Protein AF-A0A6V7JGQ4-F1 (afdb_monomer_lite)

InterPro domains:
  IPR001609 Myosin head, motor domain-like [PF00063] (2-167)
  IPR001609 Myosin head, motor domain-like [PR00193] (75-103)
  IPR001609 Myosin head, motor domain-like [PR00193] (128-156)
  IPR001609 Myosin head, motor domain-like [PS51456] (1-168)
  IPR001609 Myosin head, motor domain-like [SM00242] (1-168)
  IPR027417 P-loop containing nucleoside triphosphate hydrolase [SSF52540] (2-167)
  IPR052409 Myosin-III family with kinase activity [PTHR46256] (1-168)

Organism: NCBI:txid1563983

Radius of gyration: 24.59 Å; chains: 1; bounding box: 50×50×71 Å

pLDDT: mean 88.48, std 9.16, range [58.16, 97.94]

Sequence (168 aa):
SNLLGVERTDLMEALTSNSVVTRGETITRNNTVAEACAARDAMAKGLYGRLFDWMVNQINCLLSFNRSPKYEPLAIGLLDIFGFENFPRNSFEQLCINIANEQIQYYFNQHIFTWEQQEYMAEGIPVDLVEYSDNRPVLDMLLSKPMGLLALLDEESRFPRANDHSLI

Structure (mmCIF, N/CA/C/O backbone):
data_AF-A0A6V7JGQ4-F1
#
_entry.id   AF-A0A6V7JGQ4-F1
#
loop_
_atom_site.group_PDB
_atom_site.id
_atom_site.type_symbol
_atom_site.label_atom_id
_atom_site.label_alt_id
_atom_site.label_comp_id
_atom_site.label_asym_id
_atom_site.label_entity_id
_atom_site.label_seq_id
_atom_site.pdbx_PDB_ins_code
_atom_site.Cartn_x
_atom_site.Cartn_y
_atom_site.Cartn_z
_atom_site.occupancy
_atom_site.B_iso_or_equiv
_atom_site.auth_seq_id
_atom_site.auth_comp_id
_atom_site.auth_asym_id
_atom_site.auth_atom_id
_atom_site.pdbx_PDB_model_num
ATOM 1 N N . SER A 1 1 ? -0.383 4.065 -27.058 1.00 83.19 1 SER A N 1
ATOM 2 C CA . SER A 1 1 ? -0.290 5.507 -27.351 1.00 83.19 1 SER A CA 1
ATOM 3 C C . SER A 1 1 ? -1.675 6.112 -27.531 1.00 83.19 1 SER A C 1
ATOM 5 O O . SER A 1 1 ? -2.099 6.829 -26.642 1.00 83.19 1 SER A O 1
ATOM 7 N N . ASN A 1 2 ? -2.435 5.742 -28.571 1.00 91.94 2 ASN A N 1
ATOM 8 C CA . ASN A 1 2 ? -3.703 6.407 -28.923 1.00 91.94 2 ASN A CA 1
ATOM 9 C C . ASN A 1 2 ? -4.751 6.428 -27.796 1.00 91.94 2 ASN A C 1
ATOM 11 O O . ASN A 1 2 ? -5.296 7.483 -27.507 1.00 91.94 2 ASN A O 1
ATOM 15 N N . LEU A 1 3 ? -4.995 5.295 -27.122 1.00 93.50 3 LEU A N 1
ATOM 16 C CA . LEU A 1 3 ? -5.950 5.232 -25.999 1.00 93.50 3 LEU A CA 1
ATOM 17 C C . LEU A 1 3 ? -5.524 6.074 -24.789 1.00 93.50 3 LEU A C 1
ATOM 19 O O . LEU A 1 3 ? -6.369 6.547 -24.043 1.00 93.50 3 LEU A O 1
ATOM 23 N N . LEU A 1 4 ? -4.216 6.246 -24.599 1.00 92.31 4 LEU A N 1
ATOM 24 C CA . LEU A 1 4 ? -3.656 7.050 -23.514 1.00 92.31 4 LEU A CA 1
ATOM 25 C C . LEU A 1 4 ? -3.526 8.529 -23.906 1.00 92.31 4 LEU A C 1
ATOM 27 O O . LEU A 1 4 ? -3.129 9.335 -23.075 1.00 92.31 4 LEU A O 1
ATOM 31 N N . GLY A 1 5 ? -3.811 8.883 -25.165 1.00 93.69 5 GLY A N 1
ATOM 32 C CA . GLY A 1 5 ? -3.635 10.241 -25.677 1.00 93.69 5 GLY A CA 1
ATOM 33 C C . GLY A 1 5 ? -2.179 10.720 -25.702 1.00 93.69 5 GLY A C 1
ATOM 34 O O . GLY A 1 5 ? -1.947 11.922 -25.681 1.00 93.69 5 GLY A O 1
ATOM 35 N N . VAL A 1 6 ? -1.206 9.802 -25.730 1.00 95.00 6 VAL A N 1
ATOM 36 C CA . VAL A 1 6 ? 0.233 10.127 -25.734 1.00 95.00 6 VAL A CA 1
ATOM 37 C C . VAL A 1 6 ? 0.879 9.815 -27.076 1.00 95.00 6 VAL A C 1
ATOM 39 O O . VAL A 1 6 ? 0.434 8.918 -27.801 1.00 95.00 6 VAL A O 1
ATOM 42 N N . GLU A 1 7 ? 1.961 10.528 -27.372 1.00 96.94 7 GLU A N 1
ATOM 43 C CA . GLU A 1 7 ? 2.794 10.310 -28.549 1.00 96.94 7 GLU A CA 1
ATOM 44 C C . GLU A 1 7 ? 3.468 8.918 -28.477 1.00 96.94 7 GLU A C 1
ATOM 46 O O . GLU A 1 7 ? 3.724 8.362 -27.403 1.00 96.94 7 GLU A O 1
ATOM 51 N N . ARG A 1 8 ? 3.627 8.261 -29.632 1.00 95.12 8 ARG A N 1
ATOM 52 C CA . ARG A 1 8 ? 4.077 6.866 -29.699 1.00 95.12 8 ARG A CA 1
ATOM 53 C C . ARG A 1 8 ? 5.577 6.733 -29.450 1.00 95.12 8 ARG A C 1
ATOM 55 O O . ARG A 1 8 ? 5.964 5.759 -28.806 1.00 95.12 8 ARG A O 1
ATOM 62 N N . THR A 1 9 ? 6.388 7.625 -30.003 1.00 95.00 9 THR A N 1
ATOM 63 C CA . THR A 1 9 ? 7.844 7.626 -29.834 1.00 95.00 9 THR A CA 1
ATOM 64 C C . THR A 1 9 ? 8.245 7.919 -28.390 1.00 95.00 9 THR A C 1
ATOM 66 O O . THR A 1 9 ? 8.988 7.119 -27.832 1.00 95.00 9 THR A O 1
ATOM 69 N N . ASP A 1 10 ? 7.630 8.902 -27.732 1.00 93.56 10 ASP A N 1
ATOM 70 C CA . ASP A 1 10 ? 7.846 9.229 -26.319 1.00 93.56 10 ASP A CA 1
ATOM 71 C C . ASP A 1 10 ? 7.521 8.032 -25.418 1.00 93.56 10 ASP A C 1
ATOM 73 O O . ASP A 1 10 ? 8.297 7.650 -24.543 1.00 93.56 10 ASP A O 1
ATOM 77 N N . LEU A 1 11 ? 6.373 7.385 -25.659 1.00 93.94 11 LEU A N 1
ATOM 78 C CA . LEU A 1 11 ? 5.973 6.197 -24.908 1.00 93.94 11 LEU A CA 1
ATOM 79 C C . LEU A 1 11 ? 6.937 5.026 -25.133 1.00 93.94 11 LEU A C 1
ATOM 81 O O . LEU A 1 11 ? 7.203 4.257 -24.212 1.00 93.94 11 LEU A O 1
ATOM 85 N N . MET A 1 12 ? 7.431 4.858 -26.359 1.00 94.06 12 MET A N 1
ATOM 86 C CA . MET A 1 12 ? 8.395 3.812 -26.676 1.00 94.06 12 MET A CA 1
ATOM 87 C C . MET A 1 12 ? 9.712 4.067 -25.943 1.00 94.06 12 MET A C 1
ATOM 89 O O . MET A 1 12 ? 10.164 3.185 -25.220 1.00 94.06 12 MET A O 1
ATOM 93 N N . GLU A 1 13 ? 10.276 5.270 -26.060 1.00 92.62 13 GLU A N 1
ATOM 94 C CA . GLU A 1 13 ? 11.518 5.651 -25.386 1.00 92.62 13 GLU A CA 1
ATOM 95 C C . GLU A 1 13 ? 11.409 5.499 -23.868 1.00 92.62 13 GLU A C 1
ATOM 97 O O . GLU A 1 13 ? 12.280 4.874 -23.261 1.00 92.62 13 GLU A O 1
ATOM 102 N N . ALA A 1 14 ? 10.309 5.958 -23.263 1.00 91.88 14 ALA A N 1
ATOM 103 C CA . ALA A 1 14 ? 10.073 5.840 -21.825 1.00 91.88 14 ALA A CA 1
ATOM 104 C C . ALA A 1 14 ? 10.016 4.382 -21.331 1.00 91.88 14 ALA A C 1
ATOM 106 O O . ALA A 1 14 ? 10.395 4.097 -20.196 1.00 91.88 14 ALA A O 1
ATOM 107 N N . LEU A 1 15 ? 9.540 3.447 -22.160 1.00 94.06 15 LEU A N 1
ATOM 108 C CA . LEU A 1 15 ? 9.451 2.029 -21.797 1.00 94.06 15 LEU A CA 1
ATOM 109 C C . LEU A 1 15 ? 10.746 1.261 -22.094 1.00 94.06 15 LEU A C 1
ATOM 111 O O . LEU A 1 15 ? 11.081 0.309 -21.385 1.00 94.06 15 LEU A O 1
ATOM 115 N N . THR A 1 16 ? 11.474 1.641 -23.145 1.00 95.00 16 THR A N 1
ATOM 116 C CA . THR A 1 16 ? 12.628 0.875 -23.640 1.00 95.00 16 THR A CA 1
ATOM 117 C C . THR A 1 16 ? 13.979 1.475 -23.286 1.00 95.00 16 THR A C 1
ATOM 119 O O . THR A 1 16 ? 14.998 0.859 -23.590 1.00 95.00 16 THR A O 1
ATOM 122 N N . SER A 1 17 ? 14.026 2.647 -22.660 1.00 92.19 17 SER A N 1
ATOM 123 C CA . SER A 1 17 ? 15.274 3.292 -22.261 1.00 92.19 17 SER A CA 1
ATOM 124 C C . SER A 1 17 ? 15.211 3.828 -20.835 1.00 92.19 17 SER A C 1
ATOM 126 O O . SER A 1 17 ? 14.140 4.039 -20.271 1.00 92.19 17 SER A O 1
ATOM 128 N N . ASN A 1 18 ? 16.383 4.013 -20.240 1.00 86.81 18 ASN A N 1
ATOM 129 C CA . ASN A 1 18 ? 16.556 4.646 -18.947 1.00 86.81 18 ASN A CA 1
ATOM 130 C C . ASN A 1 18 ? 17.704 5.653 -19.048 1.00 86.81 18 ASN A C 1
ATOM 132 O O . ASN A 1 18 ? 18.765 5.344 -19.600 1.00 86.81 18 ASN A O 1
ATOM 136 N N . SER A 1 19 ? 17.486 6.861 -18.539 1.00 85.12 19 SER A N 1
ATOM 137 C CA . SER A 1 19 ? 18.451 7.956 -18.579 1.00 85.12 19 SER A CA 1
ATOM 138 C C . SER A 1 19 ? 18.881 8.326 -17.167 1.00 85.12 19 SER A C 1
ATOM 140 O O . SER A 1 19 ? 18.051 8.716 -16.346 1.00 85.12 19 SER A O 1
ATOM 142 N N . VAL A 1 20 ? 20.181 8.256 -16.893 1.00 83.31 20 VAL A N 1
ATOM 143 C CA . VAL A 1 20 ? 20.756 8.667 -15.609 1.00 83.31 20 VAL A CA 1
ATOM 144 C C . VAL A 1 20 ? 21.587 9.922 -15.826 1.00 83.31 20 VAL A C 1
ATOM 146 O O . VAL A 1 20 ? 22.480 9.945 -16.671 1.00 83.31 20 VAL A O 1
ATOM 149 N N . VAL A 1 21 ? 21.309 10.963 -15.042 1.00 85.06 21 VAL A N 1
ATOM 150 C CA . VAL A 1 21 ? 22.109 12.192 -15.040 1.00 85.06 21 VAL A CA 1
ATOM 151 C C . VAL A 1 21 ? 23.206 12.049 -13.993 1.00 85.06 21 VAL A C 1
ATOM 153 O O . VAL A 1 21 ? 22.925 11.926 -12.803 1.00 85.06 21 VAL A O 1
ATOM 156 N N . THR A 1 22 ? 24.466 12.053 -14.418 1.00 81.75 22 THR A N 1
ATOM 157 C CA . THR A 1 22 ? 25.629 12.007 -13.521 1.00 81.75 22 THR A CA 1
ATOM 158 C C . THR A 1 22 ? 26.610 13.101 -13.911 1.00 81.75 22 THR A C 1
ATOM 160 O O . THR A 1 22 ? 27.036 13.176 -15.055 1.00 81.75 22 THR A O 1
ATOM 163 N N . ARG A 1 23 ? 26.984 13.964 -12.953 1.00 81.38 23 ARG A N 1
ATOM 164 C CA . ARG A 1 23 ? 27.971 15.052 -13.150 1.00 81.38 23 ARG A CA 1
ATOM 165 C C . ARG A 1 23 ? 27.670 15.984 -14.342 1.00 81.38 23 ARG A C 1
ATOM 167 O O . ARG A 1 23 ? 28.588 16.524 -14.945 1.00 81.38 23 ARG A O 1
ATOM 174 N N . GLY A 1 24 ? 26.390 16.198 -14.649 1.00 84.88 24 GLY A N 1
ATOM 175 C CA . GLY A 1 24 ? 25.949 17.064 -15.750 1.00 84.88 24 GLY A CA 1
ATOM 176 C C . GLY A 1 24 ? 25.855 16.372 -17.113 1.00 84.88 24 GLY A C 1
ATOM 177 O O . GLY A 1 24 ? 25.373 16.990 -18.056 1.00 84.88 24 GLY A O 1
ATOM 178 N N . GLU A 1 25 ? 26.245 15.099 -17.215 1.00 86.81 25 GLU A N 1
ATOM 179 C CA . GLU A 1 25 ? 26.068 14.284 -18.417 1.00 86.81 25 GLU A CA 1
ATOM 180 C C . GLU A 1 25 ? 24.835 13.385 -18.273 1.00 86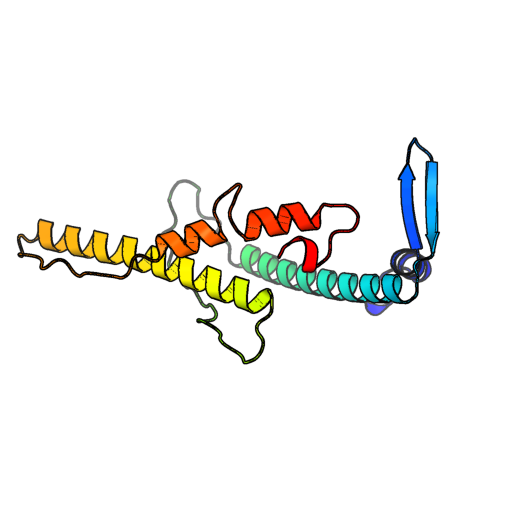.81 25 GLU A C 1
ATOM 182 O O . GLU A 1 25 ? 24.640 12.730 -17.243 1.00 86.81 25 GLU A O 1
ATOM 187 N N . THR A 1 26 ? 24.001 13.344 -19.315 1.00 86.50 26 THR A N 1
ATOM 188 C CA . THR A 1 26 ? 22.874 12.409 -19.413 1.00 86.50 26 THR A CA 1
ATOM 189 C C . THR A 1 26 ? 23.336 11.160 -20.145 1.00 86.50 26 THR A C 1
ATOM 191 O O . THR A 1 26 ? 23.629 11.203 -21.339 1.00 86.50 26 THR A O 1
ATOM 194 N N . ILE A 1 27 ? 23.386 10.038 -19.432 1.00 86.62 27 ILE A N 1
ATOM 195 C CA . ILE A 1 27 ? 23.712 8.736 -20.006 1.00 86.62 27 ILE A CA 1
ATOM 196 C C . ILE A 1 27 ? 22.404 7.988 -20.231 1.00 86.62 27 ILE A C 1
ATOM 198 O O . ILE A 1 27 ? 21.743 7.587 -19.272 1.00 86.62 27 ILE A O 1
ATOM 202 N N . THR A 1 28 ? 22.044 7.785 -21.497 1.00 87.56 28 THR A N 1
ATOM 203 C CA . THR A 1 28 ? 20.882 6.979 -21.886 1.00 87.56 28 THR A CA 1
ATOM 204 C C . THR A 1 28 ? 21.319 5.559 -22.215 1.00 87.56 28 THR A C 1
ATOM 206 O O . THR A 1 28 ? 22.227 5.340 -23.018 1.00 87.56 28 THR A O 1
ATOM 209 N N . ARG A 1 29 ? 20.657 4.580 -21.602 1.00 92.31 29 ARG A N 1
ATOM 210 C CA . ARG A 1 29 ? 20.867 3.152 -21.836 1.00 92.31 29 ARG A CA 1
ATOM 211 C C . ARG A 1 29 ? 19.548 2.503 -22.244 1.00 92.31 29 ARG A C 1
ATOM 213 O O . ARG A 1 29 ? 18.509 2.787 -21.659 1.00 92.31 29 ARG A O 1
ATOM 220 N N . ASN A 1 30 ? 19.605 1.577 -23.196 1.00 94.06 30 ASN A N 1
ATOM 221 C CA . ASN A 1 30 ? 18.453 0.746 -23.539 1.00 94.06 30 ASN A CA 1
ATOM 222 C C . ASN A 1 30 ? 18.209 -0.315 -22.458 1.00 94.06 30 ASN A C 1
ATOM 224 O O . ASN A 1 30 ? 19.140 -0.999 -22.017 1.00 94.06 30 ASN A O 1
ATOM 228 N N . ASN A 1 31 ? 16.947 -0.464 -22.072 1.00 93.19 31 ASN A N 1
ATOM 229 C CA . ASN A 1 31 ? 16.481 -1.488 -21.151 1.00 93.19 31 ASN A CA 1
ATOM 230 C C . ASN A 1 31 ? 16.636 -2.874 -21.788 1.00 93.19 31 ASN A C 1
ATOM 232 O O . ASN A 1 31 ? 16.436 -3.071 -22.989 1.00 93.19 31 ASN A O 1
ATOM 236 N N . THR A 1 32 ? 16.959 -3.864 -20.965 1.00 95.06 32 THR A N 1
ATOM 237 C CA . THR A 1 32 ? 16.777 -5.273 -21.315 1.00 95.06 32 THR A CA 1
ATOM 238 C C . THR A 1 32 ? 15.289 -5.581 -21.506 1.00 95.06 32 THR A C 1
ATOM 240 O O . THR A 1 32 ? 14.418 -4.841 -21.046 1.00 95.06 32 THR A O 1
ATOM 243 N N . VAL A 1 33 ? 14.970 -6.709 -22.149 1.00 95.06 33 VAL A N 1
ATOM 244 C CA . VAL A 1 33 ? 13.570 -7.136 -22.341 1.00 95.06 33 VAL A CA 1
ATOM 245 C C . VAL A 1 33 ? 12.833 -7.249 -21.001 1.00 95.06 33 VAL A C 1
ATOM 247 O O . VAL A 1 33 ? 11.700 -6.793 -20.887 1.00 95.06 33 VAL A O 1
ATOM 250 N N . ALA A 1 34 ? 13.491 -7.802 -19.976 1.00 95.00 34 ALA A N 1
ATOM 251 C CA . ALA A 1 34 ? 12.916 -7.937 -18.641 1.00 95.00 34 ALA A CA 1
ATOM 252 C C . ALA A 1 34 ? 12.631 -6.571 -17.989 1.00 95.00 34 ALA A C 1
ATOM 254 O O . ALA A 1 34 ? 11.528 -6.356 -17.491 1.00 95.00 34 ALA A O 1
ATOM 255 N N . GLU A 1 35 ? 13.582 -5.633 -18.050 1.00 94.19 35 GLU A N 1
ATOM 256 C CA . GLU A 1 35 ? 13.408 -4.264 -17.537 1.00 94.19 35 GLU A CA 1
ATOM 257 C C . GLU A 1 35 ? 12.280 -3.524 -18.276 1.00 94.19 35 GLU A C 1
ATOM 259 O O . GLU A 1 35 ? 11.450 -2.882 -17.640 1.00 94.19 35 GLU A O 1
ATOM 264 N N . ALA A 1 36 ? 12.187 -3.663 -19.603 1.00 95.44 36 ALA A N 1
ATOM 265 C CA . ALA A 1 36 ? 11.122 -3.045 -20.394 1.00 95.44 36 ALA A CA 1
ATOM 266 C C . ALA A 1 36 ? 9.732 -3.634 -20.076 1.00 95.44 36 ALA A C 1
ATOM 268 O O . ALA A 1 36 ? 8.744 -2.901 -20.000 1.00 95.44 36 ALA A O 1
ATOM 269 N N . CYS A 1 37 ? 9.636 -4.950 -19.846 1.00 96.06 37 CYS A N 1
ATOM 270 C CA . CYS A 1 37 ? 8.400 -5.581 -19.376 1.00 96.06 37 CYS A CA 1
ATOM 271 C C . CYS A 1 37 ? 8.003 -5.079 -17.982 1.00 96.06 37 CYS A C 1
ATOM 273 O O . CYS A 1 37 ? 6.843 -4.723 -17.778 1.00 96.06 37 CYS A O 1
ATOM 275 N N . ALA A 1 38 ? 8.958 -4.990 -17.053 1.00 94.25 38 ALA A N 1
ATOM 276 C CA . ALA A 1 38 ? 8.714 -4.454 -15.718 1.00 94.25 38 ALA A CA 1
ATOM 277 C C . ALA A 1 38 ? 8.260 -2.985 -15.769 1.00 94.25 38 ALA A C 1
ATOM 279 O O . ALA A 1 38 ? 7.295 -2.625 -15.099 1.00 94.25 38 ALA A O 1
ATOM 280 N N . ALA A 1 39 ? 8.884 -2.156 -16.614 1.00 94.75 39 ALA A N 1
ATOM 281 C CA . ALA A 1 39 ? 8.489 -0.764 -16.828 1.00 94.75 39 ALA A CA 1
ATOM 282 C C . ALA A 1 39 ? 7.057 -0.649 -17.374 1.00 94.75 39 ALA A C 1
ATOM 284 O O . ALA A 1 39 ? 6.270 0.155 -16.875 1.00 94.75 39 ALA A O 1
ATOM 285 N N . ARG A 1 40 ? 6.681 -1.491 -18.348 1.00 95.94 40 ARG A N 1
ATOM 286 C CA . ARG A 1 40 ? 5.307 -1.565 -18.873 1.00 95.94 40 ARG A CA 1
ATOM 287 C C . ARG A 1 40 ? 4.307 -1.917 -17.774 1.00 95.94 40 ARG A C 1
ATOM 289 O O . ARG A 1 40 ? 3.275 -1.257 -17.656 1.00 95.94 40 ARG A O 1
ATOM 296 N N . ASP A 1 41 ? 4.594 -2.948 -16.986 1.00 96.50 41 ASP A N 1
ATOM 297 C CA . ASP A 1 41 ? 3.681 -3.423 -15.944 1.00 96.50 41 ASP A CA 1
ATOM 298 C C . ASP A 1 41 ? 3.562 -2.401 -14.805 1.00 96.50 41 ASP A C 1
ATOM 300 O O . ASP A 1 41 ? 2.461 -2.140 -14.319 1.00 96.50 41 ASP A O 1
ATOM 304 N N . ALA A 1 42 ? 4.669 -1.754 -14.430 1.00 95.44 42 ALA A N 1
ATOM 305 C CA . ALA A 1 42 ? 4.685 -0.654 -13.472 1.00 95.44 42 ALA A CA 1
ATOM 306 C C . ALA A 1 42 ? 3.889 0.557 -13.980 1.00 95.44 42 ALA A C 1
ATOM 308 O O . ALA A 1 42 ? 3.081 1.112 -13.237 1.00 95.44 42 ALA A O 1
ATOM 309 N N . MET A 1 43 ? 4.051 0.932 -15.253 1.00 95.25 43 MET A N 1
ATOM 310 C CA . MET A 1 43 ? 3.273 2.001 -15.881 1.00 95.25 43 MET A CA 1
ATOM 311 C C . MET A 1 43 ? 1.776 1.677 -15.864 1.00 95.25 43 MET A C 1
ATOM 313 O O . MET A 1 43 ? 0.976 2.531 -15.490 1.00 95.25 43 MET A O 1
ATOM 317 N N . ALA A 1 44 ? 1.384 0.452 -16.228 1.00 96.50 44 ALA A N 1
ATOM 318 C CA . ALA A 1 44 ? -0.016 0.033 -16.225 1.00 96.50 44 ALA A CA 1
ATOM 319 C C . ALA A 1 44 ? -0.631 0.096 -14.816 1.00 96.50 44 ALA A C 1
ATOM 321 O O . ALA A 1 44 ? -1.704 0.676 -14.639 1.00 96.50 44 ALA A O 1
ATOM 322 N N . LYS A 1 45 ? 0.077 -0.428 -13.805 1.00 96.94 45 LYS A N 1
ATOM 323 C CA . LYS A 1 45 ? -0.334 -0.346 -12.394 1.00 96.94 45 LYS A CA 1
ATOM 324 C C . LYS A 1 45 ? -0.445 1.106 -11.921 1.00 96.94 45 LYS A C 1
ATOM 326 O O . LYS A 1 45 ? -1.446 1.477 -11.314 1.00 96.94 45 LYS A O 1
ATOM 331 N N . GLY A 1 46 ? 0.544 1.940 -12.246 1.00 96.75 46 GLY A N 1
ATOM 332 C CA . GLY A 1 46 ? 0.570 3.353 -11.870 1.00 96.75 46 GLY A CA 1
ATOM 333 C C . GLY A 1 46 ? -0.542 4.175 -12.525 1.00 96.75 46 GLY A C 1
ATOM 334 O O . GLY A 1 46 ? -1.155 5.010 -11.864 1.00 96.75 46 GLY A O 1
ATOM 335 N N . LEU A 1 47 ? -0.847 3.921 -13.801 1.00 96.75 47 LEU A N 1
ATOM 336 C CA . LEU A 1 47 ? -1.970 4.551 -14.498 1.00 96.75 47 LEU A CA 1
ATOM 337 C C . LEU A 1 47 ? -3.307 4.181 -13.859 1.00 96.75 47 LEU A C 1
ATOM 339 O O . LEU A 1 47 ? -4.122 5.065 -13.608 1.00 96.75 47 LEU A O 1
ATOM 343 N N . TYR A 1 48 ? -3.520 2.893 -13.582 1.00 97.50 48 TYR A N 1
ATOM 344 C CA . TYR A 1 48 ? -4.747 2.429 -12.943 1.00 97.50 48 TYR A CA 1
ATOM 345 C C . TYR A 1 48 ? -4.918 3.041 -11.548 1.00 97.50 48 TYR A C 1
ATOM 347 O O . TYR A 1 48 ? -5.979 3.588 -11.255 1.00 97.50 48 TYR A O 1
ATOM 355 N N . GLY A 1 49 ? -3.861 3.028 -10.726 1.00 97.38 49 GLY A N 1
ATOM 356 C CA . GLY A 1 49 ? -3.874 3.653 -9.401 1.00 97.38 49 GLY A CA 1
ATOM 357 C C . GLY A 1 49 ? -4.224 5.141 -9.467 1.00 97.38 49 GLY A C 1
ATOM 358 O O . GLY A 1 49 ? -5.155 5.585 -8.805 1.00 97.38 49 GLY A O 1
ATOM 359 N N . ARG A 1 50 ? -3.578 5.901 -10.362 1.00 97.38 50 ARG A N 1
ATOM 360 C CA . ARG A 1 50 ? -3.868 7.334 -10.545 1.00 97.38 50 ARG A CA 1
ATOM 361 C C . ARG A 1 50 ? -5.287 7.609 -11.033 1.00 97.38 50 ARG A C 1
ATOM 363 O O . ARG A 1 50 ? -5.879 8.605 -10.626 1.00 97.38 50 ARG A O 1
ATOM 370 N N . LEU A 1 51 ? -5.821 6.768 -11.918 1.00 97.31 51 LEU A N 1
ATOM 371 C CA . LEU A 1 51 ? -7.203 6.890 -12.377 1.00 97.31 51 LEU A CA 1
ATOM 372 C C . LEU A 1 51 ? -8.180 6.646 -11.223 1.00 97.31 51 LEU A C 1
ATOM 374 O O . LEU A 1 51 ? -9.138 7.401 -11.066 1.00 97.31 51 LEU A O 1
ATOM 378 N N . PHE A 1 52 ? -7.926 5.619 -10.412 1.00 97.75 52 PHE A N 1
ATOM 379 C CA . PHE A 1 52 ? -8.724 5.320 -9.229 1.00 97.75 52 PHE A CA 1
ATOM 380 C C . PHE A 1 52 ? -8.700 6.477 -8.222 1.00 97.75 52 PHE A C 1
ATOM 382 O O . PHE A 1 52 ? -9.761 6.979 -7.853 1.00 97.75 52 PHE A O 1
ATOM 389 N N . ASP A 1 53 ? -7.513 6.982 -7.877 1.00 97.12 53 ASP A N 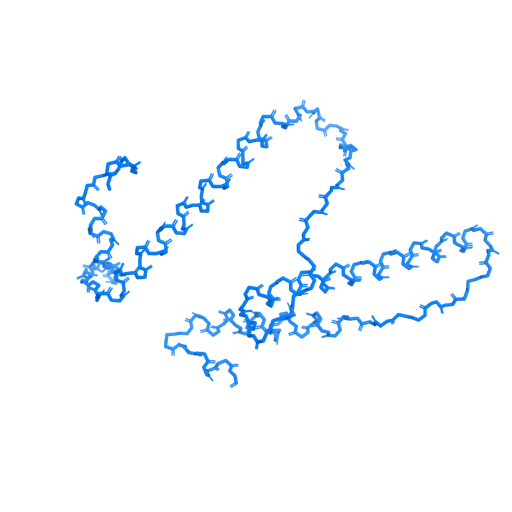1
ATOM 390 C CA . ASP A 1 53 ? -7.357 8.145 -6.995 1.00 97.12 53 ASP A CA 1
ATOM 391 C C . ASP A 1 53 ? -8.074 9.379 -7.552 1.00 97.12 53 ASP A C 1
ATOM 393 O O . ASP A 1 53 ? -8.719 10.126 -6.816 1.00 97.12 53 ASP A O 1
ATOM 397 N N . TRP A 1 54 ? -7.992 9.606 -8.868 1.00 97.69 54 TRP A N 1
ATOM 398 C CA . TRP A 1 54 ? -8.704 10.701 -9.519 1.00 97.69 54 TRP A CA 1
ATOM 399 C C . TRP A 1 54 ? -10.219 10.559 -9.357 1.00 97.69 54 TRP A C 1
ATOM 401 O O . TRP A 1 54 ? -10.867 11.535 -8.983 1.00 97.69 54 TRP A O 1
ATOM 411 N N . MET A 1 55 ? -10.783 9.364 -9.567 1.00 97.94 55 MET A N 1
ATOM 412 C CA . MET A 1 55 ? -12.215 9.120 -9.359 1.00 97.94 55 MET A CA 1
ATOM 413 C C . MET A 1 55 ? -12.630 9.391 -7.910 1.00 97.94 55 MET A C 1
ATOM 415 O O . MET A 1 55 ? -13.599 10.116 -7.686 1.00 97.94 55 MET A O 1
ATOM 419 N N . VAL A 1 56 ? -11.877 8.875 -6.933 1.00 96.69 56 VAL A N 1
ATOM 420 C CA . VAL A 1 56 ? -12.126 9.121 -5.502 1.00 96.69 56 VAL A CA 1
ATOM 421 C C . VAL A 1 56 ? -12.092 10.619 -5.197 1.00 96.69 56 VAL A C 1
ATOM 423 O O . VAL A 1 56 ? -13.001 11.141 -4.556 1.00 96.69 56 VAL A O 1
ATOM 426 N N . ASN A 1 57 ? -11.099 11.342 -5.717 1.00 96.06 57 ASN A N 1
ATOM 427 C CA . ASN A 1 57 ? -10.992 12.787 -5.529 1.00 96.06 57 ASN A CA 1
ATOM 428 C C . ASN A 1 57 ? -12.158 13.552 -6.165 1.00 96.06 57 ASN A C 1
ATOM 430 O O . ASN A 1 57 ? -12.672 14.478 -5.543 1.00 96.06 57 ASN A O 1
ATOM 434 N N . GLN A 1 58 ? -12.616 13.167 -7.362 1.00 96.50 58 GLN A N 1
ATOM 435 C CA . GLN A 1 58 ? -13.795 13.787 -7.978 1.00 96.50 58 GLN A CA 1
ATOM 436 C C . GLN A 1 58 ? -15.046 13.584 -7.119 1.00 96.50 58 GLN A C 1
ATOM 438 O O . GLN A 1 58 ? -15.777 14.542 -6.867 1.00 96.50 58 GLN A O 1
ATOM 443 N N . ILE A 1 59 ? -15.268 12.362 -6.626 1.00 95.38 59 ILE A N 1
ATOM 444 C CA . ILE A 1 59 ? -16.386 12.055 -5.725 1.00 95.38 59 ILE A CA 1
ATOM 445 C C . ILE A 1 59 ? -16.280 12.898 -4.447 1.00 95.38 59 ILE A C 1
ATOM 447 O O . ILE A 1 59 ? -17.248 13.553 -4.065 1.00 95.38 59 ILE A O 1
ATOM 451 N N . ASN A 1 60 ? -15.097 12.957 -3.830 1.00 92.44 60 ASN A N 1
ATOM 452 C CA . ASN A 1 60 ? -14.856 13.746 -2.623 1.00 92.44 60 ASN A CA 1
ATOM 453 C C . ASN A 1 60 ? -15.108 15.242 -2.846 1.00 92.44 60 ASN A C 1
ATOM 455 O O . ASN A 1 60 ? -15.754 15.873 -2.016 1.00 92.44 60 ASN A O 1
ATOM 459 N N . CYS A 1 61 ? -14.657 15.816 -3.965 1.00 91.12 61 CYS A N 1
ATOM 460 C CA . CYS A 1 61 ? -14.926 17.216 -4.295 1.00 91.12 61 CYS A CA 1
ATOM 461 C C . CYS A 1 61 ? -16.430 17.491 -4.435 1.00 91.12 61 CYS A C 1
ATOM 463 O O . CYS A 1 61 ? -16.914 18.492 -3.910 1.00 91.12 61 CYS A O 1
ATOM 465 N N . LEU A 1 62 ? -17.175 16.600 -5.095 1.00 91.94 62 LEU A N 1
ATOM 466 C CA . LEU A 1 62 ? -18.621 16.747 -5.291 1.00 91.94 62 LEU A CA 1
ATOM 467 C C . LEU A 1 62 ? -19.429 16.570 -3.999 1.00 91.94 62 LEU A C 1
ATOM 469 O O . LEU A 1 62 ? -20.458 17.221 -3.832 1.00 91.94 62 LEU A O 1
ATOM 473 N N . LEU A 1 63 ? -18.975 15.697 -3.097 1.00 89.31 63 LEU A N 1
ATOM 474 C CA . LEU A 1 63 ? -19.630 15.430 -1.814 1.00 89.31 63 LEU A CA 1
ATOM 475 C C . LEU A 1 63 ? -19.152 16.351 -0.686 1.00 89.31 63 LEU A C 1
ATOM 477 O O . LEU A 1 63 ? -19.782 16.396 0.372 1.00 89.31 63 LEU A O 1
ATOM 481 N N . SER A 1 64 ? -18.049 17.081 -0.881 1.00 82.06 64 SER A N 1
ATOM 482 C CA . SER A 1 64 ? -17.529 17.994 0.132 1.00 82.06 64 SER A CA 1
ATOM 483 C C . SER A 1 64 ? -18.554 19.090 0.428 1.00 82.06 64 SER A C 1
ATOM 485 O O . SER A 1 64 ? -18.941 19.887 -0.427 1.00 82.06 64 SER A O 1
ATOM 487 N N . PHE A 1 65 ? -19.030 19.131 1.671 1.00 71.44 65 PHE A N 1
ATOM 488 C CA . PHE A 1 65 ? -19.905 20.205 2.113 1.00 71.44 65 PHE A CA 1
ATOM 489 C C . PHE A 1 65 ? -19.048 21.432 2.428 1.00 71.44 65 PHE A C 1
ATOM 491 O O . PHE A 1 65 ? -18.257 21.408 3.369 1.00 71.44 65 PHE A O 1
ATOM 498 N N . ASN A 1 66 ? -19.258 22.532 1.700 1.00 66.12 66 ASN A N 1
ATOM 499 C CA . ASN A 1 66 ? -18.720 23.856 2.034 1.00 66.12 66 ASN A CA 1
ATOM 500 C C . ASN A 1 66 ? -19.379 24.398 3.319 1.00 66.12 66 ASN A C 1
ATOM 502 O O . ASN A 1 66 ? -20.171 25.342 3.278 1.00 66.12 66 ASN A O 1
ATOM 506 N N . ARG A 1 67 ? -19.119 23.775 4.474 1.00 61.78 67 ARG A N 1
ATOM 507 C CA . ARG A 1 67 ? -19.562 24.300 5.769 1.00 61.78 67 ARG A CA 1
ATOM 508 C C . ARG A 1 67 ? -18.559 25.327 6.280 1.00 61.78 67 ARG A C 1
ATOM 510 O O . ARG A 1 67 ? -17.354 25.200 6.097 1.00 61.78 67 ARG A O 1
ATOM 517 N N . SER A 1 68 ? -19.096 26.364 6.918 1.00 64.69 68 SER A N 1
ATOM 518 C CA . SER A 1 68 ? -18.320 27.415 7.576 1.00 64.69 68 SER A CA 1
ATOM 519 C C . SER A 1 68 ? -17.289 26.803 8.541 1.00 64.69 68 SER A C 1
ATOM 521 O O . SER A 1 68 ? -17.668 25.918 9.311 1.00 64.69 68 SER A O 1
ATOM 523 N N . PRO A 1 69 ? -16.035 27.296 8.583 1.00 64.12 69 PRO A N 1
ATOM 524 C CA . PRO A 1 69 ? -14.939 26.752 9.400 1.00 64.12 69 PRO A CA 1
ATOM 525 C C . PRO A 1 69 ? -15.146 26.874 10.924 1.00 64.12 69 PRO A C 1
ATOM 527 O O . PRO A 1 69 ? -14.223 26.650 11.697 1.00 64.12 69 PRO A O 1
ATOM 530 N N . LYS A 1 70 ? -16.341 27.276 11.376 1.00 65.25 70 LYS A N 1
ATOM 531 C CA . LYS A 1 70 ? -16.660 27.550 12.783 1.00 65.25 70 LYS A CA 1
ATOM 532 C C . LYS A 1 70 ? -17.210 26.350 13.560 1.00 65.25 70 LYS A C 1
ATOM 534 O O . LYS A 1 70 ? -17.457 26.502 14.750 1.00 65.25 70 LYS A O 1
ATOM 539 N N . TYR A 1 71 ? -17.410 25.196 12.925 1.00 62.28 71 TYR A N 1
ATOM 540 C CA . TYR A 1 71 ? -17.927 24.000 13.593 1.00 62.28 71 TYR A CA 1
ATOM 541 C C . TYR A 1 71 ? -17.142 22.762 13.178 1.00 62.28 71 TYR A C 1
ATOM 543 O O . TYR A 1 71 ? -16.952 22.530 11.983 1.00 62.28 71 TYR A O 1
ATOM 551 N N . GLU A 1 72 ? -16.745 21.949 14.158 1.00 68.69 72 GLU A N 1
ATOM 552 C CA . GLU A 1 72 ? -16.340 20.574 13.886 1.00 68.69 72 GLU A CA 1
ATOM 553 C C . GLU A 1 72 ? -17.542 19.827 13.292 1.00 68.69 72 GLU A C 1
ATOM 555 O O . GLU A 1 72 ? -18.633 19.837 13.877 1.00 68.69 72 GLU A O 1
ATOM 560 N N . PRO A 1 73 ? -17.405 19.234 12.098 1.00 68.88 73 PRO A N 1
ATOM 561 C CA . PRO A 1 73 ? -18.491 18.477 11.512 1.00 68.88 73 PRO A CA 1
ATOM 562 C C . PRO A 1 73 ? -18.714 17.207 12.337 1.00 68.88 73 PRO A C 1
ATOM 564 O O . PRO A 1 73 ? -17.819 16.377 12.462 1.00 68.88 73 PRO A O 1
ATOM 567 N N . LEU A 1 74 ? -19.933 17.031 12.856 1.00 80.44 74 LEU A N 1
ATOM 568 C CA . LEU A 1 74 ? -20.388 15.716 13.305 1.00 80.44 74 LEU A CA 1
ATOM 569 C C . LEU A 1 74 ? -20.281 14.754 12.115 1.00 80.44 74 LEU A C 1
ATOM 571 O O . LEU A 1 74 ? -20.869 15.013 11.060 1.00 80.44 74 LEU A O 1
ATOM 575 N N . ALA A 1 75 ? -19.522 13.674 12.279 1.00 83.00 75 ALA A N 1
ATOM 576 C CA . ALA A 1 75 ? -19.243 12.706 11.228 1.00 83.00 75 ALA A CA 1
ATOM 577 C C . ALA A 1 75 ? -19.531 11.284 11.715 1.00 83.00 75 ALA A C 1
ATOM 579 O O . ALA A 1 75 ? -19.293 10.951 12.873 1.00 83.00 75 ALA A O 1
ATOM 580 N N . ILE A 1 76 ? -20.030 10.449 10.805 1.00 89.31 76 ILE A N 1
ATOM 581 C CA . ILE A 1 76 ? -20.169 9.007 11.008 1.00 89.31 76 ILE A CA 1
ATOM 582 C C . ILE A 1 76 ? -19.124 8.345 10.114 1.00 89.31 76 ILE A C 1
ATOM 584 O O . ILE A 1 76 ? -19.160 8.512 8.895 1.00 89.31 76 ILE A O 1
ATOM 588 N N . GLY A 1 77 ? -18.182 7.633 10.728 1.00 89.69 77 GLY A N 1
ATOM 589 C CA . GLY A 1 77 ? -17.181 6.843 10.018 1.00 89.69 77 GLY A CA 1
ATOM 590 C C . GLY A 1 77 ? -17.703 5.440 9.734 1.00 89.69 77 GLY A C 1
ATOM 591 O O . GLY A 1 77 ? -18.247 4.791 10.625 1.00 89.69 77 GLY A O 1
ATOM 592 N N . LEU A 1 78 ? -17.520 4.970 8.503 1.00 93.38 78 LEU A N 1
ATOM 593 C CA . LEU A 1 78 ? -17.732 3.578 8.118 1.00 93.38 78 LEU A CA 1
ATOM 594 C C . LEU A 1 78 ? -16.396 3.026 7.625 1.00 93.38 78 LEU A C 1
ATOM 596 O O . LEU A 1 78 ? -15.726 3.675 6.821 1.00 93.38 78 LEU A O 1
ATOM 600 N N . LEU A 1 79 ? -16.016 1.850 8.117 1.00 92.19 79 LEU A N 1
ATOM 601 C CA . LEU A 1 79 ? -14.790 1.164 7.730 1.00 92.19 79 LEU A CA 1
ATOM 602 C C . LEU A 1 79 ? -15.159 -0.189 7.122 1.00 92.19 79 LEU A C 1
ATOM 604 O O . LEU A 1 79 ? -15.711 -1.041 7.811 1.00 92.19 79 LEU A O 1
ATOM 608 N N . ASP A 1 80 ? -14.857 -0.356 5.837 1.00 94.88 80 ASP A N 1
ATOM 609 C CA . ASP A 1 80 ? -14.990 -1.613 5.101 1.00 94.88 80 ASP A CA 1
ATOM 610 C C . ASP A 1 80 ? -13.588 -2.072 4.695 1.00 94.88 80 ASP A C 1
ATOM 612 O O . ASP A 1 80 ? -12.906 -1.401 3.917 1.00 94.88 80 ASP A O 1
ATOM 616 N N . ILE A 1 81 ? -13.116 -3.154 5.309 1.00 93.25 81 ILE A N 1
ATOM 617 C CA . ILE A 1 81 ? -11.757 -3.675 5.147 1.00 93.25 81 ILE A CA 1
ATOM 618 C C . ILE A 1 81 ? -11.778 -5.201 5.054 1.00 93.25 81 ILE A C 1
ATOM 620 O O . ILE A 1 81 ? -12.702 -5.861 5.529 1.00 93.25 81 ILE A O 1
ATOM 624 N N . PHE A 1 82 ? -10.713 -5.773 4.492 1.00 90.88 82 PHE A N 1
ATOM 625 C CA . PHE A 1 82 ? -10.483 -7.215 4.534 1.00 90.88 82 PHE A CA 1
ATOM 626 C C . PHE A 1 82 ? -10.185 -7.681 5.965 1.00 90.88 82 PHE A C 1
ATOM 628 O O . PHE A 1 82 ? -9.428 -7.025 6.680 1.00 90.88 82 PHE A O 1
ATOM 635 N N . GLY A 1 83 ? -10.732 -8.835 6.356 1.00 93.56 83 GLY A N 1
ATOM 636 C CA . GLY A 1 83 ? -10.340 -9.532 7.585 1.00 93.56 83 GLY A CA 1
ATOM 637 C C . GLY A 1 83 ? -8.989 -10.244 7.450 1.00 93.56 83 GLY A C 1
ATOM 638 O O . GLY A 1 83 ? -8.342 -10.167 6.406 1.00 93.56 83 GLY A O 1
ATOM 639 N N . PHE A 1 84 ? -8.572 -10.965 8.495 1.00 96.12 84 PHE A N 1
ATOM 640 C CA . PHE A 1 84 ? -7.343 -11.763 8.454 1.00 96.12 84 PHE A CA 1
ATOM 641 C C . PHE A 1 84 ? -7.356 -12.793 7.314 1.00 96.12 84 PHE A C 1
ATOM 643 O O . PHE A 1 84 ? -8.322 -13.539 7.139 1.00 96.12 84 PHE A O 1
ATOM 650 N N . GLU A 1 85 ? -6.241 -12.883 6.590 1.00 96.62 85 GLU A N 1
ATOM 651 C CA . GLU A 1 85 ? -6.031 -13.826 5.495 1.00 96.62 85 GLU A CA 1
ATOM 652 C C . GLU A 1 85 ? -4.944 -14.849 5.843 1.00 96.62 85 GLU A C 1
ATOM 654 O O . GLU A 1 85 ? -3.878 -14.512 6.366 1.00 96.62 85 GLU A O 1
ATOM 659 N N . ASN A 1 86 ? -5.203 -16.118 5.520 1.00 96.12 86 ASN A N 1
ATOM 660 C CA . ASN A 1 86 ? -4.238 -17.200 5.682 1.00 96.12 86 ASN A CA 1
ATOM 661 C C . ASN A 1 86 ? -4.379 -18.234 4.558 1.00 96.12 86 ASN A C 1
ATOM 663 O O . ASN A 1 86 ? -5.245 -19.112 4.598 1.00 96.12 86 ASN A O 1
ATOM 667 N N . PHE A 1 87 ? -3.507 -18.133 3.560 1.00 95.50 87 PHE A N 1
ATOM 668 C CA . PHE A 1 87 ? -3.430 -19.055 2.432 1.00 95.50 87 PHE A CA 1
ATOM 669 C C . PHE A 1 87 ? -2.212 -19.986 2.546 1.00 95.50 87 PHE A C 1
ATOM 671 O O . PHE A 1 87 ? -1.267 -19.682 3.275 1.00 95.50 87 PHE A O 1
ATOM 678 N N . PRO A 1 88 ? -2.156 -21.090 1.769 1.00 97.50 88 PRO A N 1
ATOM 679 C CA . PRO A 1 88 ? -0.972 -21.956 1.717 1.00 97.50 88 PRO A CA 1
ATOM 680 C C . PRO A 1 88 ? 0.327 -21.225 1.340 1.00 97.50 88 PRO A C 1
ATOM 682 O O . PRO A 1 88 ? 1.414 -21.669 1.700 1.00 97.50 88 PRO A O 1
ATOM 685 N N . ARG A 1 89 ? 0.220 -20.111 0.605 1.00 95.06 89 ARG A N 1
ATOM 686 C CA . ARG A 1 89 ? 1.319 -19.185 0.321 1.00 95.06 89 ARG A CA 1
ATOM 687 C C . ARG A 1 89 ? 0.803 -17.756 0.457 1.00 95.06 89 ARG A C 1
ATOM 689 O O . ARG A 1 89 ? -0.033 -17.344 -0.339 1.00 95.06 89 ARG A O 1
ATOM 696 N N . ASN A 1 90 ? 1.330 -17.026 1.434 1.00 94.25 90 ASN A N 1
ATOM 697 C CA . ASN A 1 90 ? 1.029 -15.615 1.670 1.00 94.25 90 ASN A CA 1
ATOM 698 C C . ASN A 1 90 ? 2.163 -14.754 1.101 1.00 94.25 90 ASN A C 1
ATOM 700 O O . ASN A 1 90 ? 3.336 -15.101 1.266 1.00 94.25 90 ASN A O 1
ATOM 704 N N . SER A 1 91 ? 1.828 -13.663 0.416 1.00 95.25 91 SER A N 1
ATOM 705 C CA . SER A 1 91 ? 2.799 -12.679 -0.072 1.00 95.25 91 SER A CA 1
ATOM 706 C C . SER A 1 91 ? 2.787 -11.414 0.792 1.00 95.25 91 SER A C 1
ATOM 708 O O . SER A 1 91 ? 2.160 -11.369 1.854 1.00 95.25 91 SER A O 1
ATOM 710 N N . PHE A 1 92 ? 3.527 -10.388 0.368 1.00 93.88 92 PHE A N 1
ATOM 711 C CA . PHE A 1 92 ? 3.607 -9.113 1.081 1.00 93.88 92 PHE A CA 1
ATOM 712 C C . PHE A 1 92 ? 2.226 -8.464 1.266 1.00 93.88 92 PHE A C 1
ATOM 714 O O . PHE A 1 92 ? 1.954 -7.861 2.299 1.00 93.88 92 PHE A O 1
ATOM 721 N N . GLU A 1 93 ? 1.323 -8.657 0.309 1.00 94.81 93 GLU A N 1
ATOM 722 C CA . GLU A 1 93 ? -0.050 -8.166 0.359 1.00 94.81 93 GLU A CA 1
ATOM 723 C C . GLU A 1 93 ? -0.816 -8.720 1.570 1.00 94.81 93 GLU A C 1
ATOM 725 O O . GLU A 1 93 ? -1.391 -7.942 2.330 1.00 94.81 93 GLU A O 1
ATOM 730 N N . GLN A 1 94 ? -0.762 -10.036 1.813 1.00 97.38 94 GLN A N 1
ATOM 731 C CA . GLN A 1 94 ? -1.375 -10.648 3.001 1.00 97.38 94 GLN A CA 1
ATOM 732 C C . GLN A 1 94 ? -0.740 -10.144 4.297 1.00 97.38 94 GLN A C 1
ATOM 734 O O . GLN A 1 94 ? -1.444 -9.935 5.283 1.00 97.38 94 GLN A O 1
ATOM 739 N N . LEU A 1 95 ? 0.581 -9.923 4.311 1.00 96.00 95 LEU A N 1
ATOM 740 C CA . LEU A 1 95 ? 1.253 -9.340 5.472 1.00 96.00 95 LEU A CA 1
ATOM 741 C C . LEU A 1 95 ? 0.694 -7.941 5.780 1.00 96.00 95 LEU A C 1
ATOM 743 O O . LEU A 1 95 ? 0.363 -7.666 6.930 1.00 96.00 95 LEU A O 1
ATOM 747 N N . CYS A 1 96 ? 0.527 -7.081 4.770 1.00 96.62 96 CYS A N 1
ATOM 748 C CA . CYS A 1 96 ? -0.082 -5.760 4.943 1.00 96.62 96 CYS A CA 1
ATOM 749 C C . CYS A 1 96 ? -1.532 -5.839 5.443 1.00 96.62 96 CYS A C 1
ATOM 751 O O . CYS A 1 96 ? -1.903 -5.085 6.344 1.00 96.62 96 CYS A O 1
ATOM 753 N N . ILE A 1 97 ? -2.335 -6.757 4.894 1.00 96.62 97 ILE A N 1
ATOM 754 C CA . ILE A 1 97 ? -3.726 -6.978 5.319 1.00 96.62 97 ILE A CA 1
ATOM 755 C C . ILE A 1 97 ? -3.777 -7.407 6.791 1.00 96.62 97 ILE A C 1
ATOM 757 O O . ILE A 1 97 ? -4.524 -6.833 7.585 1.00 96.62 97 ILE A O 1
ATOM 761 N N . ASN A 1 98 ? -2.953 -8.377 7.183 1.00 96.81 98 ASN A N 1
ATOM 762 C CA . ASN A 1 98 ? -2.934 -8.893 8.548 1.00 96.81 98 ASN A CA 1
ATOM 763 C C . ASN A 1 98 ? -2.392 -7.859 9.548 1.00 96.81 98 ASN A C 1
ATOM 765 O O . ASN A 1 98 ? -2.947 -7.733 10.634 1.00 96.81 98 ASN A O 1
ATOM 769 N N . ILE A 1 99 ? -1.389 -7.054 9.175 1.00 96.50 99 ILE A N 1
ATOM 770 C CA . ILE A 1 99 ? -0.907 -5.926 9.996 1.00 96.50 99 ILE A CA 1
ATOM 771 C C . ILE A 1 99 ? -2.020 -4.903 10.245 1.00 96.50 99 ILE A C 1
ATOM 773 O O . ILE A 1 99 ? -2.182 -4.435 11.371 1.00 96.50 99 ILE A O 1
ATOM 777 N N . ALA A 1 100 ? -2.793 -4.550 9.212 1.00 96.00 100 ALA A N 1
ATOM 778 C CA . ALA A 1 100 ? -3.903 -3.612 9.361 1.00 96.00 100 ALA A CA 1
ATOM 779 C C . ALA A 1 100 ? -4.969 -4.151 10.330 1.00 96.00 100 ALA A C 1
ATOM 781 O O . ALA A 1 100 ? -5.436 -3.414 11.200 1.00 96.00 100 ALA A O 1
ATOM 782 N N . ASN A 1 101 ? -5.296 -5.442 10.230 1.00 95.75 101 ASN A N 1
ATOM 783 C CA . ASN A 1 101 ? -6.206 -6.103 11.165 1.00 95.75 101 ASN A CA 1
ATOM 784 C C . ASN A 1 101 ? -5.655 -6.120 12.597 1.00 95.75 101 ASN A C 1
ATOM 786 O O . ASN A 1 101 ? -6.384 -5.801 13.533 1.00 95.75 101 ASN A O 1
ATOM 790 N N . GLU A 1 102 ? -4.365 -6.400 12.777 1.00 95.31 102 GLU A N 1
ATOM 791 C CA . GLU A 1 102 ? -3.717 -6.392 14.091 1.00 95.31 102 GLU A CA 1
ATOM 792 C C . GLU A 1 102 ? -3.766 -4.998 14.744 1.00 95.31 102 GLU A C 1
ATOM 794 O O . GLU A 1 102 ? -4.053 -4.858 15.935 1.00 95.31 102 GLU A O 1
ATOM 799 N N . GLN A 1 103 ? -3.559 -3.939 13.953 1.00 93.75 103 GLN A N 1
ATOM 800 C CA . GLN A 1 103 ? -3.651 -2.553 14.416 1.00 93.75 103 GLN A CA 1
ATOM 801 C C . GLN A 1 103 ? -5.073 -2.205 14.880 1.00 93.75 103 GLN A C 1
ATOM 803 O O . GLN A 1 103 ? -5.247 -1.518 15.890 1.00 93.75 103 GLN A O 1
ATOM 808 N N . ILE A 1 104 ? -6.089 -2.690 14.162 1.00 92.94 104 ILE A N 1
ATOM 809 C CA . ILE A 1 104 ? -7.500 -2.499 14.516 1.00 92.94 104 ILE A CA 1
ATOM 810 C C . ILE A 1 104 ? -7.856 -3.298 15.765 1.00 92.94 104 ILE A C 1
ATOM 812 O O . ILE A 1 104 ? -8.522 -2.763 16.648 1.00 92.94 104 ILE A O 1
ATOM 816 N N . GLN A 1 105 ? -7.368 -4.533 15.889 1.00 91.56 105 GLN A N 1
ATOM 817 C CA . GLN A 1 105 ? -7.555 -5.341 17.091 1.00 91.56 105 GLN A CA 1
ATOM 818 C C . GLN A 1 105 ? -6.927 -4.664 18.315 1.00 91.56 105 GLN A C 1
ATOM 820 O O . GLN A 1 105 ? -7.551 -4.605 19.373 1.00 91.56 105 GLN A O 1
ATOM 825 N N . TYR A 1 106 ? -5.729 -4.090 18.165 1.00 91.38 106 TYR A N 1
ATOM 826 C CA . TYR A 1 106 ? -5.088 -3.320 19.230 1.00 91.38 106 TYR A CA 1
ATOM 827 C C . TYR A 1 106 ? -5.917 -2.092 19.611 1.00 91.38 106 TYR A C 1
ATOM 829 O O . TYR A 1 106 ? -6.169 -1.861 20.792 1.00 91.38 106 TYR A O 1
ATOM 837 N N . TYR A 1 107 ? -6.388 -1.328 18.618 1.00 89.12 107 TYR A N 1
ATOM 838 C CA . TYR A 1 107 ? -7.263 -0.179 18.848 1.00 89.12 107 TYR A CA 1
ATOM 839 C C . TYR A 1 107 ? -8.545 -0.586 19.588 1.00 89.12 107 TYR A C 1
ATOM 841 O O . TYR A 1 107 ? -8.909 0.060 20.568 1.00 89.12 107 TYR A O 1
ATOM 849 N N . PHE A 1 108 ? -9.194 -1.674 19.166 1.00 87.38 108 PHE A N 1
ATOM 850 C CA . PHE A 1 108 ? -10.407 -2.198 19.792 1.00 87.38 108 PHE A CA 1
ATOM 851 C C . PHE A 1 108 ? -10.163 -2.584 21.252 1.00 87.38 108 PHE A C 1
ATOM 853 O O . PHE A 1 108 ? -10.876 -2.102 22.131 1.00 87.38 108 PHE A O 1
ATOM 860 N N . ASN A 1 109 ? -9.119 -3.378 21.515 1.00 84.06 109 ASN A N 1
ATOM 861 C CA . ASN A 1 109 ? -8.758 -3.792 22.868 1.00 84.06 109 ASN A CA 1
ATOM 862 C C . ASN A 1 109 ? -8.469 -2.569 23.754 1.00 84.06 109 ASN A C 1
ATOM 864 O O . ASN A 1 109 ? -8.991 -2.454 24.855 1.00 84.06 109 ASN A O 1
ATOM 868 N N . GLN A 1 110 ? -7.688 -1.599 23.282 1.00 80.88 110 GLN A N 1
ATOM 869 C CA . GLN A 1 110 ? -7.375 -0.424 24.097 1.00 80.88 110 GLN A CA 1
ATOM 870 C C . GLN A 1 110 ? -8.609 0.450 24.354 1.00 80.88 110 GLN A C 1
ATOM 872 O O . GLN A 1 110 ? -8.857 0.835 25.494 1.00 80.88 110 GLN A O 1
ATOM 877 N N . HIS A 1 111 ? -9.394 0.771 23.325 1.00 80.44 111 HIS A N 1
ATOM 878 C CA . HIS A 1 111 ? -10.466 1.759 23.446 1.00 80.44 111 HIS A CA 1
ATOM 879 C C . HIS A 1 111 ? -11.728 1.213 24.097 1.00 80.44 111 HIS A C 1
ATOM 881 O O . HIS A 1 111 ? -12.258 1.860 24.998 1.00 80.44 111 HIS A O 1
ATOM 887 N N . ILE A 1 112 ? -12.203 0.042 23.671 1.00 77.81 112 ILE A N 1
ATOM 888 C CA . ILE A 1 112 ? -13.461 -0.500 24.188 1.00 77.81 112 ILE A CA 1
ATOM 889 C 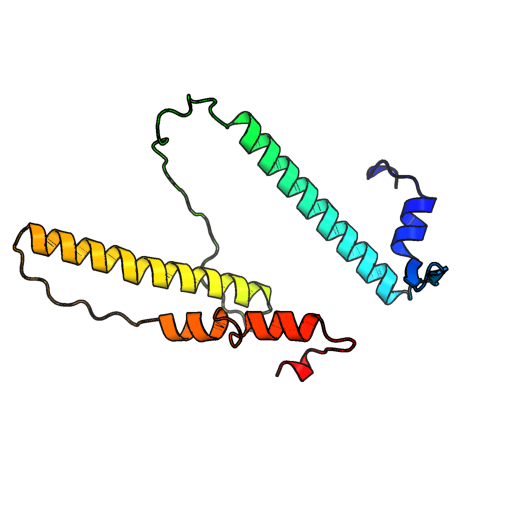C . ILE A 1 112 ? -13.310 -0.867 25.659 1.00 77.81 112 ILE A C 1
ATOM 891 O O . ILE A 1 112 ? -14.131 -0.432 26.458 1.00 77.81 112 ILE A O 1
ATOM 895 N N . PHE A 1 113 ? -12.229 -1.550 26.050 1.00 76.38 113 PHE A N 1
ATOM 896 C CA . PHE A 1 113 ? -12.037 -1.911 27.458 1.00 76.38 113 PHE A CA 1
ATOM 897 C C . PHE A 1 113 ? -11.799 -0.690 28.347 1.00 76.38 113 PHE A C 1
ATOM 899 O O . PHE A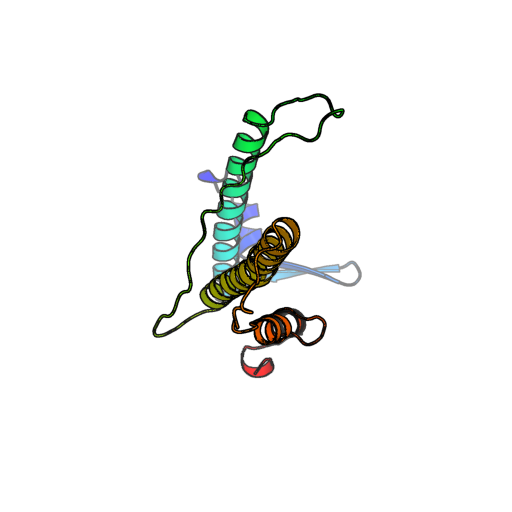 1 113 ? -12.302 -0.644 29.468 1.00 76.38 113 PHE A O 1
ATOM 906 N N . THR A 1 114 ? -11.073 0.321 27.858 1.00 75.88 114 THR A N 1
ATOM 907 C CA . THR A 1 114 ? -10.885 1.567 28.615 1.00 75.88 114 THR A CA 1
ATOM 908 C C . THR A 1 114 ? -12.214 2.295 28.817 1.00 75.88 114 THR A C 1
ATOM 910 O O . THR A 1 114 ? -12.500 2.722 29.933 1.00 75.88 114 THR A O 1
ATOM 913 N N . TRP A 1 115 ? -13.035 2.432 27.771 1.00 75.44 115 TRP A N 1
ATOM 914 C CA . TRP A 1 115 ? -14.342 3.088 27.879 1.00 75.44 115 TRP A CA 1
ATOM 915 C C . TRP A 1 115 ? -15.317 2.305 28.749 1.00 75.44 115 TRP A C 1
ATOM 917 O O . TRP A 1 115 ? -15.984 2.896 29.591 1.00 75.44 115 TRP A O 1
ATOM 927 N N . GLU A 1 116 ? -15.361 0.986 28.599 1.00 78.31 116 GLU A N 1
ATOM 928 C CA . GLU A 1 116 ? -16.230 0.127 29.393 1.00 78.31 116 GLU A CA 1
ATOM 929 C C . GLU A 1 116 ? -15.881 0.217 30.889 1.00 78.31 116 GLU A C 1
ATOM 931 O O . GLU A 1 116 ? -16.762 0.440 31.717 1.00 78.31 116 GLU A O 1
ATOM 936 N N . GLN A 1 117 ? -14.592 0.171 31.247 1.00 77.38 117 GLN A N 1
ATOM 937 C CA . GLN A 1 117 ? -14.159 0.374 32.635 1.00 77.38 117 GLN A CA 1
ATOM 938 C C . GLN A 1 117 ? -14.515 1.766 33.171 1.00 77.38 117 GLN A C 1
ATOM 940 O O . GLN A 1 117 ? -14.930 1.882 34.324 1.00 77.38 117 GLN A O 1
ATOM 945 N N . GLN A 1 118 ? -14.361 2.818 32.359 1.00 82.94 118 GLN A N 1
ATOM 946 C CA . GLN A 1 118 ? -14.712 4.186 32.757 1.00 82.94 118 GLN A CA 1
ATOM 947 C C . GLN A 1 118 ? -16.207 4.330 33.055 1.00 82.94 118 GLN A C 1
ATOM 949 O O . GLN A 1 118 ? -16.559 4.961 34.052 1.00 82.94 118 GLN A O 1
ATOM 954 N N . GLU A 1 119 ? -17.068 3.722 32.238 1.00 83.75 119 GLU A N 1
ATOM 955 C CA . GLU A 1 119 ? -18.520 3.782 32.418 1.00 83.75 119 GLU A CA 1
ATOM 956 C C . GLU A 1 119 ? -18.955 3.039 33.684 1.00 83.75 119 GLU A C 1
ATOM 958 O O . GLU A 1 119 ? -19.634 3.604 34.541 1.00 83.75 119 GLU A O 1
ATOM 963 N N . TYR A 1 120 ? -18.477 1.809 33.881 1.00 83.81 120 TYR A N 1
ATOM 964 C CA . TYR A 1 120 ? -18.793 1.056 35.094 1.00 83.81 120 TYR A CA 1
ATOM 965 C C . TYR A 1 120 ? -18.298 1.756 36.371 1.00 83.81 120 TYR A C 1
ATOM 967 O O . TYR A 1 120 ? -19.002 1.764 37.384 1.00 83.81 120 TYR A O 1
ATOM 975 N N . MET A 1 121 ? -17.110 2.379 36.334 1.00 84.56 121 MET A N 1
ATOM 976 C CA . MET A 1 121 ? -16.613 3.198 37.446 1.00 84.56 121 MET A CA 1
ATOM 977 C C . MET A 1 121 ? -17.513 4.410 37.713 1.00 84.56 121 MET A C 1
ATOM 979 O O . MET A 1 121 ? -17.742 4.743 38.878 1.00 84.56 121 MET A O 1
ATOM 983 N N . ALA A 1 122 ? -18.029 5.061 36.667 1.00 89.12 122 ALA A N 1
ATOM 984 C CA . ALA A 1 122 ? -18.944 6.192 36.796 1.00 89.12 122 ALA A CA 1
ATOM 985 C C . ALA A 1 122 ? -20.299 5.782 37.400 1.00 89.12 122 ALA A C 1
ATOM 987 O O . ALA A 1 122 ? -20.867 6.534 38.193 1.00 89.12 122 ALA A O 1
ATOM 988 N N . GLU A 1 123 ? -20.783 4.579 37.087 1.00 90.69 123 GLU A N 1
ATOM 989 C CA . GLU A 1 123 ? -22.030 4.025 37.630 1.00 90.69 123 GLU A CA 1
ATOM 990 C C . GLU A 1 123 ? -21.862 3.339 39.001 1.00 90.69 123 GLU A C 1
ATOM 992 O O . GLU A 1 123 ? -22.847 2.962 39.639 1.00 90.69 123 GLU A O 1
ATOM 997 N N . GLY A 1 124 ? -20.626 3.198 39.496 1.00 86.62 124 GLY A N 1
ATOM 998 C CA . GLY A 1 124 ? -20.330 2.543 40.775 1.00 86.62 124 GLY A CA 1
ATOM 999 C C . GLY A 1 124 ? -20.556 1.028 40.756 1.00 86.62 124 GLY A C 1
ATOM 1000 O O . GLY A 1 124 ? -20.772 0.422 41.808 1.00 86.62 124 GLY A O 1
ATOM 1001 N N . ILE A 1 125 ? -20.523 0.420 39.570 1.00 85.69 125 ILE A N 1
ATOM 1002 C CA . ILE A 1 125 ? -20.699 -1.017 39.375 1.00 85.69 125 ILE A CA 1
ATOM 1003 C C . ILE A 1 125 ? -19.326 -1.698 39.513 1.00 85.69 125 ILE A C 1
ATOM 1005 O O . ILE A 1 125 ? -18.365 -1.271 38.872 1.00 85.69 125 ILE A O 1
ATOM 1009 N N . PRO A 1 126 ? -19.190 -2.746 40.346 1.00 78.19 126 PRO A N 1
ATOM 1010 C CA . PRO A 1 126 ? -17.945 -3.499 40.441 1.00 78.19 126 PRO A CA 1
ATOM 1011 C C . PRO A 1 126 ? -17.632 -4.185 39.104 1.00 78.19 126 PRO A C 1
ATOM 1013 O O . PRO A 1 126 ? -18.459 -4.924 38.575 1.00 78.19 126 PRO A O 1
ATOM 1016 N N . VAL A 1 127 ? -16.431 -3.933 38.577 1.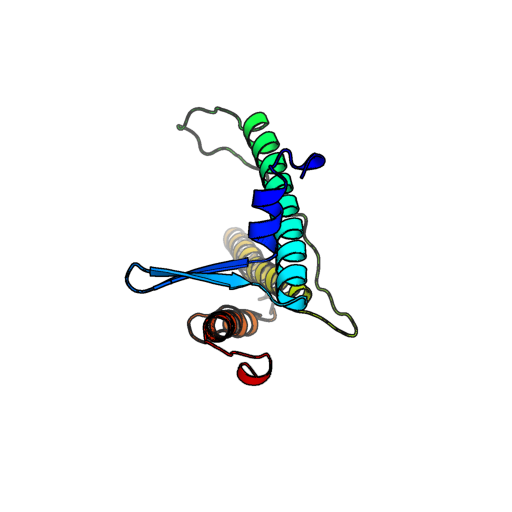00 72.56 127 VAL A N 1
ATOM 1017 C CA . VAL A 1 127 ? -15.940 -4.501 37.314 1.00 72.56 127 VAL A CA 1
ATOM 1018 C C . VAL A 1 127 ? -14.989 -5.644 37.602 1.00 72.56 127 VAL A C 1
ATOM 1020 O O . VAL A 1 127 ? -13.969 -5.448 38.266 1.00 72.56 127 VAL A O 1
ATOM 1023 N N . ASP A 1 128 ? -15.278 -6.808 37.034 1.00 72.25 128 ASP A N 1
ATOM 1024 C CA . ASP A 1 128 ? -14.282 -7.861 36.896 1.00 72.25 128 ASP A CA 1
ATOM 1025 C C . ASP A 1 128 ? -13.346 -7.504 35.732 1.00 72.25 128 ASP A C 1
ATOM 1027 O O . ASP A 1 128 ? -13.792 -7.202 34.624 1.00 72.25 128 ASP A O 1
ATOM 1031 N N . LEU A 1 129 ? -12.034 -7.507 35.980 1.00 68.69 129 LEU A N 1
ATOM 1032 C CA . LEU A 1 129 ? -11.034 -7.248 34.943 1.00 68.69 129 LEU A CA 1
ATOM 1033 C C . LEU A 1 129 ? -11.130 -8.324 33.855 1.00 68.69 129 LEU A C 1
ATOM 1035 O O . LEU A 1 129 ? -10.820 -9.491 34.093 1.00 68.69 129 LEU A O 1
ATOM 1039 N N . VAL A 1 130 ? -11.533 -7.922 32.650 1.00 68.38 130 VAL A N 1
ATOM 1040 C CA . VAL A 1 130 ? -11.475 -8.789 31.473 1.00 68.38 130 VAL A CA 1
ATOM 1041 C C . VAL A 1 130 ? -10.018 -8.885 31.028 1.00 68.38 130 VAL A C 1
ATOM 1043 O O . VAL A 1 130 ? -9.439 -7.911 30.543 1.00 68.38 130 VAL A O 1
ATOM 1046 N N . GLU A 1 131 ? -9.410 -10.057 31.202 1.00 69.12 131 GLU A N 1
ATOM 1047 C CA . GLU A 1 131 ? -8.097 -10.345 30.630 1.00 69.12 131 GLU A CA 1
ATOM 1048 C C . GLU A 1 131 ? -8.220 -10.489 29.110 1.00 69.12 131 GLU A C 1
ATOM 1050 O O . GLU A 1 131 ? -8.994 -11.302 28.603 1.00 69.12 131 GLU A O 1
ATOM 1055 N N . TYR A 1 132 ? -7.432 -9.709 28.373 1.00 72.69 132 TYR A N 1
ATOM 1056 C CA . TYR A 1 132 ? -7.297 -9.839 26.928 1.00 72.69 132 TYR A CA 1
ATOM 1057 C C . TYR A 1 132 ? -5.837 -10.076 26.553 1.00 72.69 132 TYR A C 1
ATOM 1059 O O . TYR A 1 132 ? -4.908 -9.708 27.273 1.00 72.69 132 TYR A O 1
ATOM 1067 N N . SER A 1 133 ? -5.631 -10.704 25.398 1.00 80.00 133 SER A N 1
ATOM 1068 C CA . SER A 1 133 ? -4.294 -10.888 24.848 1.00 80.00 133 SER A CA 1
ATOM 1069 C C . SER A 1 133 ? -3.782 -9.567 24.285 1.00 80.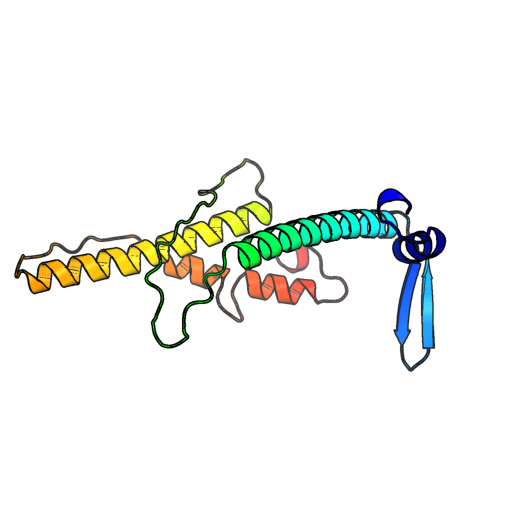00 133 SER A C 1
ATOM 1071 O O . SER A 1 133 ? -4.334 -9.040 23.318 1.00 80.00 133 SER A O 1
ATOM 1073 N N . ASP A 1 134 ? -2.727 -9.034 24.897 1.00 85.81 134 ASP A N 1
ATOM 1074 C CA . ASP A 1 134 ? -2.033 -7.863 24.379 1.00 85.81 134 ASP A CA 1
ATOM 1075 C C . ASP A 1 134 ? -1.248 -8.233 23.117 1.00 85.81 134 ASP A C 1
ATOM 1077 O O . ASP A 1 134 ? -0.295 -9.015 23.149 1.00 85.81 134 ASP A O 1
ATOM 1081 N N . ASN A 1 135 ? -1.662 -7.660 21.994 1.00 91.88 135 ASN A N 1
ATOM 1082 C CA . ASN A 1 135 ? -1.009 -7.826 20.706 1.00 91.88 135 ASN A CA 1
ATOM 1083 C C . ASN A 1 135 ? 0.025 -6.730 20.402 1.00 91.88 135 ASN A C 1
ATOM 1085 O O . ASN A 1 135 ? 0.657 -6.751 19.341 1.00 91.88 135 ASN A O 1
ATOM 1089 N N . ARG A 1 136 ? 0.262 -5.799 21.337 1.00 91.69 136 ARG A N 1
ATOM 1090 C CA . ARG A 1 136 ? 1.284 -4.758 21.210 1.00 91.69 136 ARG A CA 1
ATOM 1091 C C . ARG A 1 136 ? 2.670 -5.296 20.835 1.00 91.69 136 ARG A C 1
ATOM 1093 O O . ARG A 1 136 ? 3.272 -4.702 19.941 1.00 91.69 136 ARG A O 1
ATOM 1100 N N . PRO A 1 137 ? 3.174 -6.411 21.404 1.00 94.56 137 PRO A N 1
ATOM 1101 C CA . PRO A 1 137 ? 4.492 -6.926 21.032 1.00 94.56 137 PRO A CA 1
ATOM 1102 C C . PRO A 1 137 ? 4.604 -7.304 19.547 1.00 94.56 137 PRO A C 1
ATOM 1104 O O . PRO A 1 137 ? 5.654 -7.101 18.938 1.00 94.56 137 PRO A O 1
ATOM 1107 N N . VAL A 1 138 ? 3.523 -7.815 18.945 1.00 94.69 138 VAL A N 1
ATOM 1108 C CA . VAL A 1 138 ? 3.479 -8.164 17.514 1.00 94.69 138 VAL A CA 1
ATOM 1109 C C . VAL A 1 138 ? 3.521 -6.899 16.660 1.00 94.69 138 VAL A C 1
ATOM 1111 O O . VAL A 1 138 ? 4.302 -6.820 15.711 1.00 94.69 138 VAL A O 1
ATOM 1114 N N . LEU A 1 139 ? 2.738 -5.881 17.024 1.00 95.38 139 LEU A N 1
ATOM 1115 C CA . LEU A 1 139 ? 2.770 -4.587 16.342 1.00 95.38 139 LEU A CA 1
ATOM 1116 C C . LEU A 1 139 ? 4.132 -3.909 16.466 1.00 95.38 139 LEU A C 1
ATOM 1118 O O . LEU A 1 139 ? 4.640 -3.390 15.476 1.00 95.38 139 LEU A O 1
ATOM 1122 N N . ASP A 1 140 ? 4.752 -3.949 17.644 1.00 95.06 140 ASP A N 1
ATOM 1123 C CA . ASP A 1 140 ? 6.071 -3.364 17.848 1.00 95.06 140 ASP A CA 1
ATOM 1124 C C . ASP A 1 140 ? 7.130 -4.095 17.010 1.00 95.06 140 ASP A C 1
ATOM 1126 O O . ASP A 1 140 ? 7.951 -3.435 16.374 1.00 95.06 140 ASP A O 1
ATOM 1130 N N . MET A 1 141 ? 7.080 -5.426 16.918 1.00 95.75 141 MET A N 1
ATOM 1131 C CA . MET A 1 141 ? 7.962 -6.197 16.034 1.00 95.75 141 MET A CA 1
ATOM 1132 C C . MET A 1 141 ? 7.793 -5.810 14.553 1.00 95.75 141 MET A C 1
ATOM 1134 O O . MET A 1 141 ? 8.773 -5.761 13.810 1.00 95.75 141 MET A O 1
ATOM 1138 N N . LEU A 1 142 ? 6.568 -5.536 14.097 1.00 96.38 142 LEU A N 1
ATOM 1139 C CA . LEU A 1 142 ? 6.283 -5.270 12.681 1.00 96.38 142 LEU A CA 1
ATOM 1140 C C . LEU A 1 142 ? 6.508 -3.802 12.287 1.00 96.38 142 LEU A C 1
ATOM 1142 O O . LEU A 1 142 ? 7.052 -3.531 11.214 1.00 96.38 142 LEU A O 1
ATOM 1146 N N . LEU A 1 143 ? 6.104 -2.862 13.146 1.00 95.88 143 LEU A N 1
ATOM 1147 C CA . LEU A 1 143 ? 5.945 -1.441 12.819 1.00 95.88 143 LEU A CA 1
ATOM 1148 C C . LEU A 1 143 ? 6.930 -0.504 13.527 1.00 95.88 143 LEU A C 1
ATOM 1150 O O . LEU A 1 143 ? 7.040 0.658 13.121 1.00 95.88 143 LEU A O 1
ATOM 1154 N N . SER A 1 144 ? 7.630 -0.952 14.578 1.00 94.56 144 SER A N 1
ATOM 1155 C CA . SER A 1 144 ? 8.539 -0.064 15.314 1.00 94.56 144 SER A CA 1
ATOM 1156 C C . SER A 1 144 ? 9.640 0.486 14.421 1.00 94.56 144 SER A C 1
ATOM 1158 O O . SER A 1 144 ? 10.151 -0.182 13.527 1.00 94.56 144 SER A O 1
ATOM 1160 N N . LYS A 1 145 ? 10.082 1.708 14.710 1.00 90.75 145 LYS A N 1
ATOM 1161 C CA . LYS A 1 145 ? 11.288 2.277 14.104 1.00 90.75 145 LYS A CA 1
ATOM 1162 C C . LYS A 1 145 ? 12.392 2.382 15.160 1.00 90.75 145 LYS A C 1
ATOM 1164 O O . LYS A 1 145 ? 12.087 2.760 16.289 1.00 90.75 145 LYS A O 1
ATOM 1169 N N . PRO A 1 146 ? 13.660 2.086 14.822 1.00 89.62 146 PRO A N 1
ATOM 1170 C CA . PRO A 1 146 ? 14.152 1.683 13.498 1.00 89.62 146 PRO A CA 1
ATOM 1171 C C . PRO A 1 146 ? 14.138 0.163 13.245 1.00 89.62 146 PRO A C 1
ATOM 1173 O O . PRO A 1 146 ? 14.388 -0.248 12.124 1.00 89.62 146 PRO A O 1
ATOM 1176 N N . MET A 1 147 ? 13.860 -0.664 14.259 1.00 89.81 147 MET A N 1
ATOM 1177 C CA . MET A 1 147 ? 14.131 -2.115 14.219 1.00 89.81 147 MET A CA 1
ATOM 1178 C C . MET A 1 147 ? 12.937 -3.003 13.830 1.00 89.81 147 MET A C 1
ATOM 1180 O O . MET A 1 147 ? 13.050 -4.224 13.886 1.00 89.81 147 MET A O 1
ATOM 1184 N N . GLY A 1 148 ? 11.782 -2.431 13.493 1.00 93.94 148 GLY A N 1
ATOM 1185 C CA . GLY A 1 148 ? 10.619 -3.207 13.068 1.00 93.94 148 GLY A CA 1
ATOM 1186 C C . GLY A 1 148 ? 10.797 -3.767 11.661 1.00 93.94 148 GLY A C 1
ATOM 1187 O O . GLY A 1 148 ? 11.499 -3.183 10.833 1.00 93.94 148 GLY A O 1
ATOM 1188 N N . LEU A 1 149 ? 10.126 -4.881 11.371 1.00 94.94 149 LEU A N 1
ATOM 1189 C CA . LEU A 1 149 ? 10.256 -5.591 10.097 1.00 94.94 149 LEU A CA 1
ATOM 1190 C C . LEU A 1 149 ? 10.061 -4.673 8.879 1.00 94.94 149 LEU A C 1
ATOM 1192 O O . LEU A 1 149 ? 10.850 -4.736 7.940 1.00 94.94 149 LEU A O 1
ATOM 1196 N N . LEU A 1 150 ? 9.050 -3.795 8.893 1.00 94.81 150 LEU A N 1
ATOM 1197 C CA . LEU A 1 150 ? 8.811 -2.878 7.772 1.00 94.81 150 LEU A CA 1
ATOM 1198 C C . LEU A 1 150 ? 9.908 -1.815 7.619 1.00 94.81 150 LEU A C 1
ATOM 1200 O O . LEU A 1 150 ? 10.175 -1.376 6.504 1.00 94.81 150 LEU A O 1
ATOM 1204 N N . ALA A 1 151 ? 10.546 -1.398 8.715 1.00 93.38 151 ALA A N 1
ATOM 1205 C CA . ALA A 1 151 ? 11.653 -0.447 8.669 1.00 93.38 151 ALA A CA 1
ATOM 1206 C C . ALA A 1 151 ? 12.918 -1.095 8.085 1.00 93.38 151 ALA A C 1
ATOM 1208 O O . ALA A 1 151 ? 13.580 -0.483 7.249 1.00 93.38 151 ALA A O 1
ATOM 1209 N N . LEU A 1 152 ? 13.196 -2.347 8.459 1.00 92.75 152 LEU A N 1
ATOM 1210 C CA . LEU A 1 152 ? 14.297 -3.133 7.897 1.00 92.75 152 LEU A CA 1
ATOM 1211 C C . LEU A 1 152 ? 14.069 -3.446 6.412 1.00 92.75 152 LEU A C 1
ATOM 1213 O O . LEU A 1 152 ? 14.975 -3.274 5.605 1.00 92.75 152 LEU A O 1
ATOM 1217 N N . LEU A 1 153 ? 12.841 -3.817 6.029 1.00 92.81 153 LEU A N 1
ATOM 1218 C CA . LEU A 1 153 ? 12.431 -3.987 4.627 1.00 92.81 153 LEU A CA 1
ATOM 1219 C C . LEU A 1 153 ? 12.682 -2.727 3.790 1.00 92.81 153 LEU A C 1
ATOM 1221 O O . LEU A 1 153 ? 13.208 -2.798 2.680 1.00 92.81 153 LEU A O 1
ATOM 1225 N N . ASP A 1 154 ? 12.295 -1.570 4.323 1.00 91.19 154 ASP A N 1
ATOM 1226 C CA . ASP A 1 154 ? 12.482 -0.277 3.672 1.00 91.19 154 ASP A CA 1
ATOM 1227 C C . ASP A 1 154 ? 13.975 0.077 3.529 1.00 91.19 154 ASP A C 1
ATOM 1229 O O . ASP A 1 154 ? 14.394 0.584 2.486 1.00 91.19 154 ASP A O 1
ATOM 1233 N N . GLU A 1 155 ? 14.799 -0.237 4.532 1.00 90.06 155 GLU A N 1
ATOM 1234 C CA . GLU A 1 155 ? 16.254 -0.074 4.465 1.00 90.06 155 GLU A CA 1
ATOM 1235 C C . GLU A 1 155 ? 16.892 -0.994 3.420 1.00 90.06 155 GLU A C 1
ATOM 1237 O O . GLU A 1 155 ? 17.590 -0.497 2.531 1.00 90.06 155 GLU A O 1
ATOM 1242 N N . GLU A 1 156 ? 16.574 -2.290 3.452 1.00 89.25 156 GLU A N 1
ATOM 1243 C CA . GLU A 1 156 ? 17.055 -3.269 2.477 1.00 89.25 156 GLU A CA 1
ATOM 1244 C C . GLU A 1 156 ? 16.691 -2.866 1.044 1.00 89.25 156 GLU A C 1
ATOM 1246 O O . GLU A 1 156 ? 17.549 -2.863 0.165 1.00 89.25 156 GLU A O 1
ATOM 1251 N N . SER A 1 157 ? 15.462 -2.395 0.805 1.00 88.50 157 SER A N 1
ATOM 1252 C CA . SER A 1 157 ? 15.004 -1.981 -0.531 1.00 88.50 157 SER A CA 1
ATOM 1253 C C . SER A 1 157 ? 15.833 -0.853 -1.168 1.00 88.50 157 SER A C 1
ATOM 1255 O O . SER A 1 157 ? 15.815 -0.680 -2.390 1.00 88.50 157 SER A O 1
ATOM 1257 N N . ARG A 1 158 ? 16.581 -0.084 -0.362 1.00 87.50 158 ARG A N 1
ATOM 1258 C CA . ARG A 1 158 ? 17.433 1.013 -0.838 1.00 87.50 158 ARG A CA 1
ATOM 1259 C C . ARG A 1 158 ? 18.856 0.586 -1.181 1.00 87.50 158 ARG A C 1
ATOM 1261 O O . ARG A 1 158 ? 19.553 1.356 -1.849 1.00 87.50 158 ARG A O 1
ATOM 1268 N N . PHE A 1 159 ? 19.322 -0.584 -0.741 1.00 85.44 159 PHE A N 1
ATOM 1269 C CA . PHE A 1 159 ? 20.702 -0.982 -0.998 1.00 85.44 159 PHE A CA 1
ATOM 1270 C C . PHE A 1 159 ? 20.915 -1.361 -2.471 1.00 85.44 159 PHE A C 1
ATOM 1272 O O . PHE A 1 159 ? 20.144 -2.131 -3.054 1.00 85.44 159 PHE A O 1
ATOM 1279 N N . PRO A 1 160 ? 22.003 -0.880 -3.104 1.00 73.38 160 PRO A N 1
ATOM 1280 C CA . PRO A 1 160 ? 22.344 -1.292 -4.454 1.00 73.38 160 PRO A CA 1
ATOM 1281 C C . PRO A 1 160 ? 22.724 -2.782 -4.440 1.00 73.38 160 PRO A C 1
ATOM 1283 O O . PRO A 1 160 ? 23.832 -3.125 -4.034 1.00 73.38 160 PRO A O 1
ATOM 1286 N N . ARG A 1 161 ? 21.820 -3.641 -4.946 1.00 76.81 161 ARG A N 1
ATOM 1287 C CA . ARG A 1 161 ? 21.879 -5.127 -5.007 1.00 76.81 161 ARG A CA 1
ATOM 1288 C C . ARG A 1 161 ? 21.269 -5.891 -3.821 1.00 76.81 161 ARG A C 1
ATOM 1290 O O . ARG A 1 161 ? 21.629 -7.053 -3.616 1.00 76.81 161 ARG A O 1
ATOM 1297 N N . ALA A 1 162 ? 20.340 -5.291 -3.084 1.00 79.94 162 ALA A N 1
ATOM 1298 C CA . ALA A 1 162 ? 19.514 -6.055 -2.153 1.00 79.94 162 ALA A CA 1
ATOM 1299 C C . ALA A 1 162 ? 18.767 -7.196 -2.859 1.00 79.94 162 ALA A C 1
ATOM 1301 O O . ALA A 1 162 ? 18.441 -7.112 -4.049 1.00 79.94 162 ALA A O 1
ATOM 1302 N N . ASN A 1 163 ? 18.533 -8.280 -2.129 1.00 83.06 163 ASN A N 1
ATOM 1303 C CA . ASN A 1 163 ? 17.756 -9.420 -2.596 1.00 83.06 163 ASN A CA 1
ATOM 1304 C C . ASN A 1 163 ? 16.965 -10.012 -1.428 1.00 83.06 163 ASN A C 1
ATOM 1306 O O . ASN A 1 163 ? 17.270 -9.744 -0.273 1.00 83.06 163 ASN A O 1
ATOM 1310 N N . ASP A 1 164 ? 15.981 -10.855 -1.725 1.00 82.25 164 ASP A N 1
ATOM 1311 C CA . ASP A 1 164 ? 15.099 -11.416 -0.697 1.00 82.25 164 ASP A CA 1
ATOM 1312 C C . ASP A 1 164 ? 15.857 -12.174 0.412 1.00 82.25 164 ASP A C 1
ATOM 1314 O O . ASP A 1 164 ? 15.372 -12.251 1.534 1.00 82.25 164 ASP A O 1
ATOM 1318 N N . HIS A 1 165 ? 17.056 -12.707 0.133 1.00 82.12 165 HIS A N 1
ATOM 1319 C CA . HIS A 1 165 ? 17.884 -13.388 1.131 1.00 82.12 165 HIS A CA 1
ATOM 1320 C C . HIS A 1 165 ? 18.727 -12.443 1.996 1.00 82.12 165 HIS A C 1
ATOM 1322 O O . HIS A 1 165 ? 19.201 -12.891 3.030 1.00 82.12 165 HIS A O 1
ATOM 1328 N N . SER A 1 166 ? 18.958 -11.183 1.601 1.00 80.62 166 SER A N 1
ATOM 1329 C CA . SER A 1 166 ? 19.725 -10.234 2.431 1.00 80.62 166 SER A CA 1
ATOM 1330 C C . SER A 1 166 ? 18.920 -9.685 3.606 1.00 80.62 166 SER A C 1
ATOM 1332 O O . SER A 1 166 ? 19.506 -9.234 4.584 1.00 80.62 166 SER A O 1
ATOM 1334 N N . LEU A 1 167 ? 17.592 -9.774 3.523 1.00 74.00 167 LEU A N 1
ATOM 1335 C CA . LEU A 1 167 ? 16.662 -9.388 4.579 1.00 74.00 167 LEU A CA 1
ATOM 1336 C C . LEU A 1 167 ? 16.466 -10.475 5.658 1.00 74.00 167 LEU A C 1
ATOM 1338 O O . LEU A 1 167 ? 16.075 -10.140 6.776 1.00 74.00 167 LEU A O 1
ATOM 1342 N N . ILE A 1 168 ? 16.668 -11.755 5.312 1.00 58.16 168 ILE A N 1
ATOM 1343 C CA . ILE A 1 168 ? 16.345 -12.929 6.154 1.00 58.16 168 ILE A CA 1
ATOM 1344 C C . ILE A 1 168 ? 17.530 -13.333 7.032 1.00 58.16 168 ILE A C 1
ATOM 1346 O O . ILE A 1 168 ? 18.647 -13.477 6.490 1.00 58.16 168 ILE A O 1
#

Secondary structure (DSSP, 8-state):
-GGGT--HHHHHHHHHEEEEEETTEEEEEEPPHHHHHHHHHHHHHHHHHHHHHHHHHHHHHHH-----TTSPPP-------------SS--HHHHHHHHHHHHHHHHHHHHHHHHHHHHHHHHTPPPP-------HHHHHHHH-TTTSHHHHHHHHHHSTT--TTT--

Foldseek 3Di:
DVVVVDDDVVVCCQLQWDWDQDPNDTDIDGDDPVSSVVSVVVVVVVVVVVVVVVVVVVVCVVPDDPDDPPDDDDDDDDDDADEQDDDPDDDVVNVVRHLVNLVVVQVCVVPVLVVVVVVCVVVVHDDDDDDDDHCVVVNCCQPPPPRHLVNLVVVLVPDDDRDPVVSD